Protein AF-A0A2E8CQX5-F1 (afdb_monomer_lite)

Sequence (97 aa):
MYIVGREAIRQNLPDMPDWAFPVLIAFGVLNLVCAIALFKWKKWGFWGFTFSACIVLVVNLAIGLSPAQAFGGLIGVAILYGVLQIGRTNKGWPQLE

Foldseek 3Di:
DCPPCPVVCCVVPVPDDPVVVVVVVVVVVLLVVLVVCVVVLAPVSLVSLVVVLVVQLVVCVVVVHDVVVSCPSVVVSVVVQVQQCPDPPPRSVVSRD

pLDDT: mean 76.53, std 9.44, range [46.56, 88.06]

Radius of gyration: 16.41 Å; chains: 1; bounding box: 32×23×49 Å

Secondary structure (DSSP, 8-state):
--SSSHHHHHHH-TT--TTHHHHHHHHHHHHHHHHHHHHTT-HHHHHHHHHHHHHHHHHHHHHT--HHHHTHHHHHHHHHHHHHH--SSS-HHHH--

Structure (mmCIF, N/CA/C/O backbone):
data_AF-A0A2E8CQX5-F1
#
_entry.id   AF-A0A2E8CQX5-F1
#
loop_
_atom_site.group_PDB
_atom_site.id
_atom_site.type_symbol
_atom_site.label_atom_id
_atom_site.label_alt_id
_atom_site.label_comp_id
_atom_site.label_asym_id
_atom_site.label_entity_id
_atom_site.label_seq_id
_atom_site.pdbx_PDB_ins_code
_atom_site.Cartn_x
_atom_site.Cartn_y
_atom_site.Cartn_z
_atom_site.occupancy
_atom_site.B_iso_or_equiv
_atom_site.auth_seq_id
_atom_site.auth_comp_id
_atom_site.auth_asym_id
_atom_site.auth_atom_id
_atom_site.pdbx_PDB_model_num
ATOM 1 N N . MET A 1 1 ? -14.399 8.416 -20.109 1.00 46.56 1 MET A N 1
ATOM 2 C CA . MET A 1 1 ? -13.446 8.722 -19.016 1.00 46.56 1 MET A CA 1
ATOM 3 C C . MET A 1 1 ? -12.016 8.277 -19.377 1.00 46.56 1 MET A C 1
ATOM 5 O O . MET A 1 1 ? -11.339 7.685 -18.559 1.00 46.56 1 MET A O 1
ATOM 9 N N . TYR A 1 2 ? -11.553 8.549 -20.607 1.00 50.66 2 TYR A N 1
ATOM 10 C CA . TYR A 1 2 ? -10.214 8.171 -21.116 1.00 50.66 2 TYR A CA 1
ATOM 11 C C . TYR A 1 2 ? -9.342 9.400 -21.456 1.00 50.66 2 TYR A C 1
ATOM 13 O O . TYR A 1 2 ? -8.246 9.266 -21.991 1.00 50.66 2 TYR A O 1
ATOM 21 N N . ILE A 1 3 ? -9.853 10.612 -21.201 1.00 63.06 3 ILE A N 1
ATOM 22 C CA . ILE A 1 3 ? -9.336 11.850 -21.811 1.00 63.06 3 ILE A CA 1
ATOM 23 C C . ILE A 1 3 ? -8.641 12.753 -20.783 1.00 63.06 3 ILE A C 1
ATOM 25 O O . ILE A 1 3 ? -7.684 13.444 -21.112 1.00 63.06 3 ILE A O 1
ATOM 29 N N . VAL A 1 4 ? -9.045 12.698 -19.512 1.00 60.41 4 VAL A N 1
ATOM 30 C CA . VAL A 1 4 ? -8.466 13.542 -18.459 1.00 60.41 4 VAL A CA 1
ATOM 31 C C . VAL A 1 4 ? -7.281 12.801 -17.834 1.00 60.41 4 VAL A C 1
ATOM 33 O O . VAL A 1 4 ? -7.473 11.906 -17.020 1.00 60.41 4 VAL A O 1
ATOM 36 N N . GLY A 1 5 ? -6.061 13.124 -18.276 1.00 63.94 5 GLY A N 1
ATOM 37 C CA . GLY A 1 5 ? -4.806 12.630 -17.686 1.00 63.94 5 GLY A CA 1
ATOM 38 C C . GLY A 1 5 ? -3.929 11.762 -18.595 1.00 63.94 5 GLY A C 1
ATOM 39 O O . GLY A 1 5 ? -2.739 11.623 -18.316 1.00 63.94 5 GLY A O 1
ATOM 40 N N . ARG A 1 6 ? -4.453 11.244 -19.721 1.00 57.38 6 ARG A N 1
ATOM 41 C CA . ARG A 1 6 ? -3.648 10.432 -20.661 1.00 57.38 6 ARG A CA 1
ATOM 42 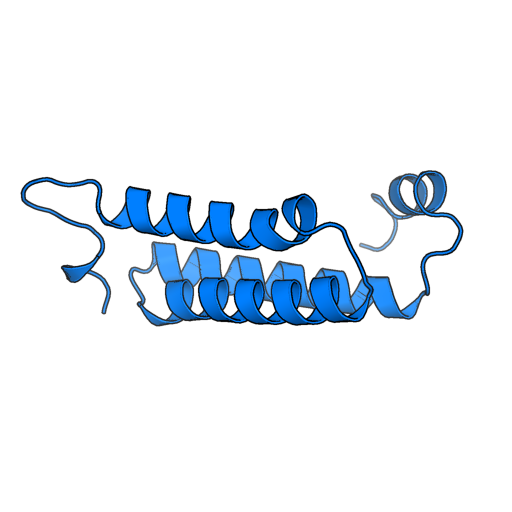C C . ARG A 1 6 ? -2.445 11.208 -21.209 1.00 57.38 6 ARG A C 1
ATOM 44 O O . ARG A 1 6 ? -1.379 10.639 -21.408 1.00 57.38 6 ARG A O 1
ATOM 51 N N . GLU A 1 7 ? -2.630 12.507 -21.448 1.00 61.72 7 GLU A N 1
ATOM 52 C CA . GLU A 1 7 ? -1.614 13.364 -22.068 1.00 61.72 7 GLU A CA 1
ATOM 53 C C . GLU A 1 7 ? -0.544 13.779 -21.057 1.00 61.72 7 GLU A C 1
ATOM 55 O O . GLU A 1 7 ? 0.636 13.759 -21.386 1.00 61.72 7 GLU A O 1
ATOM 60 N N . ALA A 1 8 ? -0.932 14.012 -19.798 1.00 64.38 8 ALA A N 1
ATOM 61 C CA . ALA A 1 8 ? 0.006 14.272 -18.708 1.00 64.38 8 ALA A CA 1
ATOM 62 C C . ALA A 1 8 ? 0.885 13.046 -18.386 1.00 64.38 8 ALA A C 1
ATOM 64 O O . ALA A 1 8 ? 2.076 13.196 -18.120 1.00 64.38 8 ALA A O 1
ATOM 65 N N . ILE A 1 9 ? 0.325 11.829 -18.448 1.00 59.59 9 ILE A N 1
ATOM 66 C CA . ILE A 1 9 ? 1.084 10.588 -18.216 1.00 59.59 9 ILE A CA 1
ATOM 67 C C . ILE A 1 9 ? 2.000 10.277 -19.409 1.00 59.59 9 ILE A C 1
ATOM 69 O O . ILE A 1 9 ? 3.178 10.003 -19.197 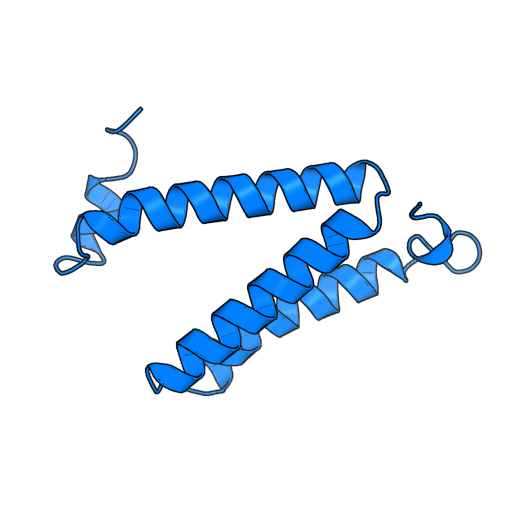1.00 59.59 9 ILE A O 1
ATOM 73 N N . ARG A 1 10 ? 1.520 10.398 -20.660 1.00 60.84 10 ARG A N 1
ATOM 74 C CA . ARG A 1 10 ? 2.360 10.191 -21.860 1.00 60.84 10 ARG A CA 1
ATOM 75 C C . ARG A 1 10 ? 3.496 11.209 -21.994 1.00 60.84 10 ARG A C 1
ATOM 77 O O . ARG A 1 10 ? 4.552 10.848 -22.496 1.00 60.84 10 ARG A O 1
ATOM 84 N N . GLN A 1 11 ? 3.308 12.452 -21.544 1.00 64.00 11 GLN A N 1
ATOM 85 C CA . GLN A 1 11 ? 4.372 13.465 -21.562 1.00 64.00 11 GLN A CA 1
ATOM 86 C C . GLN A 1 11 ? 5.522 13.148 -20.598 1.00 64.00 11 GLN A C 1
ATOM 88 O O . GLN A 1 11 ? 6.662 13.487 -20.895 1.00 64.00 11 GLN A O 1
ATOM 93 N N . ASN A 1 12 ? 5.240 12.498 -19.465 1.00 61.84 12 ASN A N 1
ATOM 94 C CA . ASN A 1 12 ? 6.264 12.135 -18.480 1.00 61.84 12 ASN A CA 1
ATOM 95 C C . ASN A 1 12 ? 6.836 10.722 -18.703 1.00 61.84 12 ASN A C 1
ATOM 97 O O . ASN A 1 12 ? 7.931 10.428 -18.231 1.00 61.84 12 ASN A O 1
ATOM 101 N N . LEU A 1 13 ? 6.111 9.846 -19.409 1.00 62.59 13 LEU A N 1
ATOM 102 C CA . LEU A 1 13 ? 6.475 8.447 -19.661 1.00 62.59 13 LEU A CA 1
ATOM 103 C C . LEU A 1 13 ? 6.145 8.064 -21.123 1.00 62.59 13 LEU A C 1
ATOM 105 O O . LEU A 1 13 ? 5.123 7.418 -21.375 1.00 62.59 13 LEU A O 1
ATOM 109 N N . PRO A 1 14 ? 6.980 8.476 -22.097 1.00 60.72 14 PRO A N 1
ATOM 110 C CA . PRO A 1 14 ? 6.707 8.297 -23.528 1.00 60.72 14 PRO A CA 1
ATOM 111 C C . PRO A 1 14 ? 6.727 6.833 -24.003 1.00 60.72 14 PRO A C 1
ATOM 113 O O . PRO A 1 14 ? 6.054 6.518 -24.979 1.00 60.72 14 PRO A O 1
ATOM 116 N N . ASP A 1 15 ? 7.423 5.939 -23.291 1.00 65.94 15 ASP A N 1
ATOM 117 C CA . ASP A 1 15 ? 7.568 4.508 -23.626 1.00 65.94 15 ASP A CA 1
ATOM 118 C C . ASP A 1 15 ? 6.628 3.576 -22.835 1.00 65.94 15 ASP A C 1
ATOM 120 O O . ASP A 1 15 ? 6.830 2.361 -22.786 1.00 65.94 15 ASP A O 1
ATOM 124 N N . MET A 1 16 ? 5.600 4.108 -22.161 1.00 63.56 16 MET A N 1
ATOM 125 C CA . MET A 1 16 ? 4.739 3.262 -21.331 1.00 63.56 16 MET A CA 1
ATOM 126 C C . MET A 1 16 ? 3.857 2.341 -22.199 1.00 63.56 16 MET A C 1
ATOM 128 O O . MET A 1 16 ? 3.055 2.847 -22.988 1.00 63.56 16 MET A O 1
ATOM 132 N N . PRO A 1 17 ? 3.935 1.005 -22.036 1.00 71.94 17 PRO A N 1
ATOM 133 C CA . PRO A 1 17 ? 3.140 0.076 -22.832 1.00 71.94 17 PRO A CA 1
ATOM 134 C C . PRO A 1 17 ? 1.638 0.264 -22.604 1.00 71.94 17 PRO A C 1
ATOM 136 O O . PRO A 1 17 ? 1.197 0.440 -21.466 1.00 71.94 17 PRO A O 1
ATOM 139 N N . ASP A 1 18 ? 0.824 0.130 -23.654 1.00 74.19 18 ASP A N 1
ATOM 140 C CA . ASP A 1 18 ? -0.630 0.335 -23.551 1.00 74.19 18 ASP A CA 1
ATOM 141 C C . ASP A 1 18 ? -1.315 -0.653 -22.578 1.00 74.19 18 ASP A C 1
ATOM 143 O O . ASP A 1 18 ? -2.365 -0.343 -22.015 1.00 74.19 18 ASP A O 1
ATOM 147 N N . TRP A 1 19 ? -0.699 -1.812 -22.300 1.00 74.69 19 TRP A N 1
ATOM 148 C CA . TRP A 1 19 ? -1.180 -2.775 -21.299 1.00 74.69 19 TRP A CA 1
ATOM 149 C C . TRP A 1 19 ? -0.988 -2.306 -19.850 1.00 74.69 19 TRP A C 1
ATOM 151 O O . TRP A 1 19 ? -1.696 -2.773 -18.958 1.00 74.69 19 TRP A O 1
ATOM 161 N N . ALA A 1 20 ? -0.070 -1.373 -19.587 1.00 73.44 20 ALA A N 1
ATOM 162 C CA . ALA A 1 20 ? 0.213 -0.902 -18.233 1.00 73.44 20 ALA A CA 1
ATOM 163 C C . ALA A 1 20 ? -0.937 -0.050 -17.671 1.00 73.44 20 ALA A C 1
ATOM 165 O O . ALA A 1 20 ? -1.229 -0.103 -16.477 1.00 73.44 20 ALA A O 1
ATOM 166 N N . PHE A 1 21 ? -1.646 0.687 -18.532 1.00 73.75 21 PHE A N 1
ATOM 167 C CA . PHE A 1 21 ? -2.791 1.513 -18.143 1.00 73.75 21 PHE A CA 1
ATOM 168 C C . PHE A 1 21 ? -3.938 0.726 -17.484 1.00 73.75 21 PHE A C 1
ATOM 170 O O . PHE A 1 21 ? -4.309 1.072 -16.359 1.00 73.75 21 PHE A O 1
ATOM 177 N N . PRO A 1 22 ? -4.515 -0.322 -18.106 1.00 79.06 22 PRO A N 1
ATOM 178 C CA . PRO A 1 22 ? -5.586 -1.092 -17.476 1.00 79.06 22 PRO A CA 1
ATOM 179 C C . PRO A 1 22 ? -5.124 -1.794 -16.193 1.00 79.06 22 PRO A C 1
ATOM 181 O O . PRO A 1 22 ? -5.902 -1.882 -15.245 1.00 79.06 22 PRO A O 1
ATOM 184 N N . VAL A 1 23 ? -3.859 -2.226 -16.119 1.00 79.88 23 VAL A N 1
ATOM 185 C CA . VAL A 1 23 ? -3.285 -2.824 -14.902 1.00 79.88 23 VAL A CA 1
ATOM 186 C C . VAL A 1 23 ? -3.218 -1.804 -13.764 1.00 79.88 23 VAL A C 1
ATOM 188 O O . VAL A 1 23 ? -3.660 -2.107 -12.658 1.00 79.88 23 VAL A O 1
ATOM 191 N N . LEU A 1 24 ? -2.738 -0.583 -14.027 1.00 77.12 24 LEU A N 1
ATOM 192 C CA . LEU A 1 24 ? -2.702 0.503 -13.041 1.00 77.12 24 LEU A CA 1
ATOM 193 C C . LEU A 1 24 ? -4.102 0.878 -12.550 1.00 77.12 24 LEU A C 1
ATOM 195 O O . LEU A 1 24 ? -4.301 1.074 -11.352 1.00 77.12 24 LEU A O 1
ATOM 199 N N . ILE A 1 25 ? -5.082 0.936 -13.455 1.00 80.25 25 ILE A N 1
ATOM 200 C CA . ILE A 1 25 ? -6.480 1.196 -13.095 1.00 80.25 25 ILE A CA 1
ATOM 201 C C . ILE A 1 25 ? -7.012 0.078 -12.194 1.00 80.25 25 ILE A C 1
ATOM 203 O O . ILE A 1 25 ? -7.585 0.367 -11.145 1.00 80.25 25 ILE A O 1
ATOM 207 N N . ALA A 1 26 ? -6.789 -1.189 -12.556 1.00 84.25 26 ALA A N 1
ATOM 208 C CA . ALA A 1 26 ? -7.210 -2.328 -11.746 1.00 84.25 26 ALA A CA 1
ATOM 209 C C . ALA A 1 26 ? -6.566 -2.302 -10.350 1.00 84.25 26 ALA A C 1
ATOM 211 O O . ALA A 1 26 ? -7.260 -2.470 -9.347 1.00 84.25 26 ALA A O 1
ATOM 212 N N . PHE A 1 27 ? -5.265 -2.007 -10.270 1.00 81.38 27 PHE A N 1
ATOM 213 C CA . PHE A 1 27 ? -4.553 -1.848 -9.002 1.00 81.38 27 PHE A CA 1
ATOM 214 C C . PHE A 1 27 ? -5.092 -0.676 -8.175 1.00 81.38 27 PHE A C 1
ATOM 216 O O . PHE A 1 27 ? -5.227 -0.797 -6.958 1.00 81.38 27 PHE A O 1
ATOM 223 N N . GLY A 1 28 ? -5.436 0.442 -8.818 1.00 81.56 28 GLY A N 1
ATOM 224 C CA . GLY A 1 28 ? -6.051 1.598 -8.168 1.00 81.56 28 GLY A CA 1
ATOM 225 C C . GLY A 1 28 ? -7.424 1.272 -7.581 1.00 81.56 28 GLY A C 1
ATOM 226 O O . GLY A 1 28 ? -7.691 1.597 -6.425 1.00 81.56 28 GLY A O 1
ATOM 227 N N . VAL A 1 29 ? -8.270 0.561 -8.332 1.00 87.12 29 VAL A N 1
ATOM 228 C CA . VAL A 1 29 ? -9.578 0.091 -7.847 1.00 87.12 29 VAL A CA 1
ATOM 229 C C . VAL A 1 29 ? -9.406 -0.899 -6.695 1.00 87.12 29 VAL A C 1
ATOM 231 O O . VAL A 1 29 ? -10.101 -0.777 -5.690 1.00 87.12 29 VAL A O 1
ATOM 234 N N . LEU A 1 30 ? -8.455 -1.833 -6.787 1.00 86.88 30 LEU A N 1
ATOM 235 C CA . LEU A 1 30 ? -8.157 -2.778 -5.708 1.00 86.88 30 LEU A CA 1
ATOM 236 C C . LEU A 1 30 ? -7.725 -2.043 -4.434 1.00 86.88 30 LEU A C 1
ATOM 238 O O . LEU A 1 30 ? -8.276 -2.303 -3.366 1.00 86.88 30 LEU A O 1
ATOM 242 N N . ASN A 1 31 ? -6.808 -1.079 -4.544 1.00 83.06 31 ASN A N 1
ATOM 243 C CA . ASN A 1 31 ? -6.375 -0.262 -3.406 1.00 83.06 31 ASN A CA 1
ATOM 244 C C . ASN A 1 31 ? -7.542 0.528 -2.802 1.00 83.06 31 ASN A C 1
ATOM 246 O O . ASN A 1 31 ? -7.658 0.606 -1.580 1.00 83.06 31 ASN A O 1
ATOM 250 N N . LEU A 1 32 ? -8.440 1.064 -3.632 1.00 85.06 32 LEU A N 1
ATOM 251 C CA . LEU A 1 32 ? -9.640 1.751 -3.160 1.00 85.06 32 LEU A CA 1
ATOM 252 C C . LEU A 1 32 ? -10.575 0.800 -2.399 1.00 85.06 32 LEU A C 1
ATOM 254 O O . LEU A 1 32 ? -11.064 1.151 -1.328 1.00 85.06 32 LEU A O 1
ATOM 258 N N . VAL A 1 33 ? -10.792 -0.417 -2.904 1.00 88.06 33 VAL A N 1
ATOM 259 C CA . VAL A 1 33 ? -11.587 -1.448 -2.217 1.00 88.06 33 VAL A CA 1
ATOM 260 C C . VAL A 1 33 ? -10.946 -1.827 -0.882 1.00 88.06 33 VAL A C 1
ATOM 262 O O . VAL A 1 33 ? -11.647 -1.895 0.128 1.00 88.06 33 VAL A O 1
ATOM 265 N N . CYS A 1 34 ? -9.624 -2.007 -0.840 1.00 83.56 34 CYS A N 1
ATOM 266 C CA . CYS A 1 34 ? -8.886 -2.254 0.398 1.00 83.56 34 CYS A CA 1
ATOM 267 C C . CYS A 1 34 ? -9.019 -1.088 1.387 1.00 83.56 34 CYS A C 1
ATOM 269 O O . CYS A 1 34 ? -9.241 -1.330 2.573 1.00 83.56 34 CYS A O 1
ATOM 271 N N . ALA A 1 35 ? -8.963 0.163 0.913 1.00 83.25 35 ALA A N 1
ATOM 272 C CA . ALA A 1 35 ? -9.176 1.350 1.740 1.00 83.25 35 ALA A CA 1
ATOM 273 C C . ALA A 1 35 ? -10.591 1.371 2.328 1.00 83.25 35 ALA A C 1
ATOM 275 O O . ALA A 1 35 ? -10.754 1.520 3.536 1.00 83.25 35 ALA A O 1
ATOM 276 N N . ILE A 1 36 ? -11.620 1.157 1.501 1.00 86.88 36 ILE A N 1
ATOM 277 C CA . ILE A 1 36 ? -13.017 1.104 1.951 1.00 86.88 36 ILE A CA 1
ATOM 278 C C . ILE A 1 36 ? -13.209 -0.022 2.973 1.00 86.88 36 ILE A C 1
ATOM 280 O O . ILE A 1 36 ? -13.847 0.185 4.002 1.00 86.88 36 ILE A O 1
ATOM 284 N N . ALA A 1 37 ? -12.638 -1.203 2.731 1.00 84.69 37 ALA A N 1
ATOM 285 C CA . ALA A 1 37 ? -12.704 -2.327 3.661 1.00 84.69 37 ALA A CA 1
ATOM 286 C C . ALA A 1 37 ? -12.042 -1.998 5.009 1.00 84.69 37 ALA A C 1
ATOM 288 O O . ALA A 1 37 ? -12.594 -2.342 6.055 1.00 84.69 37 ALA A O 1
ATOM 289 N N . LEU A 1 38 ? -10.915 -1.281 4.994 1.00 82.31 38 LEU A N 1
ATOM 290 C CA . LEU A 1 38 ? -10.249 -0.800 6.202 1.00 82.31 38 LEU A CA 1
ATOM 291 C C . LEU A 1 38 ? -11.120 0.211 6.967 1.00 82.31 38 LEU A C 1
ATOM 293 O O . LEU A 1 38 ? -11.266 0.087 8.179 1.00 82.31 38 LEU A O 1
ATOM 297 N N . PHE A 1 39 ? -11.765 1.153 6.267 1.00 81.38 39 PHE A N 1
ATOM 298 C CA . PHE A 1 39 ? -12.737 2.082 6.866 1.00 81.38 39 PHE A CA 1
ATOM 299 C C . PHE A 1 39 ? -13.973 1.369 7.428 1.00 81.38 39 PHE A C 1
ATOM 301 O O . PHE A 1 39 ? -14.560 1.821 8.409 1.00 81.38 39 PHE A O 1
ATOM 308 N N . LYS A 1 40 ? -14.355 0.233 6.839 1.00 83.25 40 LYS A N 1
ATOM 309 C CA . LYS A 1 40 ? -15.395 -0.664 7.360 1.00 83.25 40 LYS A CA 1
ATOM 310 C C . LYS A 1 40 ? -14.875 -1.643 8.417 1.00 83.25 40 LYS A C 1
ATOM 312 O O . LYS A 1 40 ? -15.572 -2.612 8.712 1.00 83.25 40 LYS A O 1
ATOM 317 N N . TRP A 1 41 ? -13.685 -1.406 8.971 1.00 80.81 41 TRP A N 1
ATOM 318 C CA . TRP A 1 41 ? -13.103 -2.203 10.050 1.00 80.81 41 TRP A CA 1
ATOM 319 C C . TRP A 1 41 ? -12.915 -3.685 9.696 1.00 80.81 41 TRP A C 1
ATOM 321 O O . TRP A 1 41 ? -12.967 -4.546 10.563 1.00 80.81 41 TRP A O 1
ATOM 331 N N . LYS A 1 42 ? -12.669 -4.016 8.423 1.00 82.06 42 LYS A N 1
ATOM 332 C CA . LYS A 1 42 ? -12.392 -5.396 7.993 1.00 82.06 42 LYS A CA 1
ATOM 333 C C . LYS A 1 42 ? -10.894 -5.663 7.919 1.00 82.06 42 LYS A C 1
ATOM 335 O O . LYS A 1 42 ? -10.18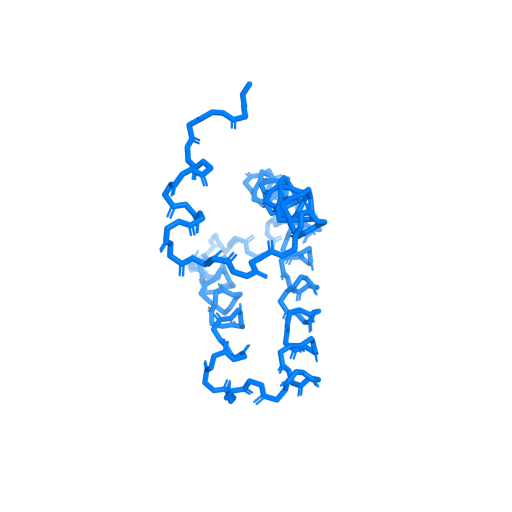4 -5.009 7.150 1.00 82.06 42 LYS A O 1
ATOM 340 N N . LYS A 1 43 ? -10.413 -6.687 8.638 1.00 80.31 43 LYS A N 1
ATOM 341 C CA . LYS A 1 43 ? -8.984 -7.071 8.650 1.00 80.31 43 LYS A CA 1
ATOM 342 C C . LYS A 1 43 ? -8.442 -7.382 7.258 1.00 80.31 43 LYS A C 1
ATOM 344 O O . LYS A 1 43 ? -7.281 -7.101 6.966 1.00 80.31 43 LYS A O 1
ATOM 349 N N . TRP A 1 44 ? -9.278 -7.934 6.378 1.00 82.81 44 TRP A N 1
ATOM 350 C CA . TRP A 1 44 ? -8.865 -8.308 5.025 1.00 82.81 44 TRP A CA 1
ATOM 351 C C . TRP A 1 44 ? -8.433 -7.103 4.171 1.00 82.81 44 TRP A C 1
ATOM 353 O O . TRP A 1 44 ? -7.569 -7.248 3.311 1.00 82.81 44 TRP A O 1
ATOM 363 N N . GLY A 1 45 ? -8.946 -5.897 4.455 1.00 83.62 45 GLY A N 1
ATOM 364 C CA . GLY A 1 45 ? -8.498 -4.665 3.796 1.00 83.62 45 GLY A CA 1
ATOM 365 C C . GLY A 1 45 ? -7.025 -4.355 4.075 1.00 83.62 45 GLY A C 1
ATOM 366 O O . GLY A 1 45 ? -6.270 -4.064 3.150 1.00 83.62 45 GLY A O 1
ATOM 367 N N . PHE A 1 46 ? -6.591 -4.511 5.331 1.00 84.88 46 PHE A N 1
ATOM 368 C CA . PHE A 1 46 ? -5.183 -4.368 5.714 1.00 84.88 46 PHE A CA 1
ATOM 369 C C . PHE A 1 46 ? -4.305 -5.435 5.050 1.00 84.88 46 PHE A C 1
ATOM 371 O O . PHE A 1 46 ? -3.269 -5.115 4.471 1.00 84.88 46 PHE A O 1
ATOM 378 N N . TRP A 1 47 ? -4.737 -6.700 5.078 1.00 83.31 47 TRP A N 1
ATOM 379 C CA . TRP A 1 47 ? -4.010 -7.791 4.422 1.00 83.31 47 TRP A CA 1
ATOM 380 C C . TRP A 1 47 ? -3.883 -7.587 2.908 1.00 83.31 47 TRP A C 1
ATOM 382 O O . TRP A 1 47 ? -2.837 -7.907 2.350 1.00 83.31 47 TRP A O 1
ATOM 392 N N . GLY A 1 48 ? -4.887 -6.992 2.258 1.00 85.00 48 GLY A N 1
ATOM 393 C CA . GLY A 1 48 ? -4.823 -6.613 0.846 1.00 85.00 48 GLY A CA 1
ATOM 394 C C . GLY A 1 48 ? -3.738 -5.572 0.547 1.00 85.00 48 GLY A C 1
ATOM 395 O O . GLY A 1 48 ? -2.993 -5.731 -0.423 1.00 85.00 48 GLY A O 1
ATOM 396 N N . PHE A 1 49 ? -3.576 -4.557 1.405 1.00 83.31 49 PHE A N 1
ATOM 397 C CA . PHE A 1 49 ? -2.473 -3.592 1.285 1.00 83.31 49 PHE A CA 1
ATOM 398 C C . PHE A 1 49 ? -1.109 -4.246 1.506 1.00 83.31 49 PHE A C 1
ATOM 400 O O . PHE A 1 49 ? -0.193 -4.025 0.716 1.00 83.31 49 PHE A O 1
ATOM 407 N N . THR A 1 50 ? -0.980 -5.090 2.532 1.00 86.00 50 THR A N 1
ATOM 408 C CA . THR A 1 50 ? 0.265 -5.817 2.816 1.00 86.00 50 THR A CA 1
ATOM 409 C C . THR A 1 50 ? 0.655 -6.729 1.656 1.00 86.00 50 THR A C 1
ATOM 411 O O . THR A 1 50 ? 1.795 -6.697 1.202 1.00 86.00 50 THR A O 1
ATOM 414 N N . PHE A 1 51 ? -0.294 -7.499 1.120 1.00 88.00 51 PHE A N 1
ATOM 415 C CA . PHE A 1 51 ? -0.056 -8.384 -0.018 1.00 88.00 51 PHE A CA 1
ATOM 416 C C . PHE A 1 51 ? 0.339 -7.605 -1.277 1.00 88.00 51 PHE A C 1
ATOM 418 O O . PHE A 1 51 ? 1.305 -7.963 -1.950 1.00 88.00 51 PHE A O 1
ATOM 425 N N . SER A 1 52 ? -0.346 -6.492 -1.551 1.00 84.69 52 SER A N 1
ATOM 426 C CA . SER A 1 52 ? -0.004 -5.601 -2.664 1.00 84.69 52 SER A CA 1
ATOM 427 C C . SER A 1 52 ? 1.411 -5.033 -2.517 1.00 84.69 52 SER A C 1
ATOM 429 O O . SER A 1 52 ? 2.176 -5.044 -3.479 1.00 84.69 52 SER A O 1
ATOM 431 N N . ALA A 1 53 ? 1.801 -4.603 -1.312 1.00 84.38 53 ALA A N 1
ATOM 432 C CA . ALA A 1 53 ? 3.148 -4.110 -1.035 1.00 84.38 53 ALA A CA 1
ATOM 433 C C . ALA A 1 53 ? 4.218 -5.204 -1.199 1.00 84.38 53 ALA A C 1
ATOM 435 O O . ALA A 1 53 ? 5.277 -4.934 -1.764 1.00 84.38 53 ALA A O 1
ATOM 436 N N . CYS A 1 54 ? 3.938 -6.441 -0.775 1.00 86.25 54 CYS A N 1
ATOM 437 C CA . CYS A 1 54 ? 4.821 -7.587 -1.002 1.00 86.25 54 CYS A CA 1
ATOM 438 C C . CYS A 1 54 ? 5.015 -7.876 -2.497 1.00 86.25 54 CYS A C 1
ATOM 440 O O . CYS A 1 54 ? 6.151 -8.051 -2.931 1.00 86.25 54 CYS A O 1
ATOM 442 N N . ILE A 1 55 ? 3.938 -7.888 -3.292 1.00 85.69 55 ILE A N 1
ATOM 443 C CA . ILE A 1 55 ? 4.030 -8.091 -4.746 1.00 85.69 55 ILE A CA 1
ATOM 444 C C . ILE A 1 55 ? 4.882 -6.996 -5.379 1.00 85.69 55 ILE A C 1
ATOM 446 O O . ILE A 1 55 ? 5.810 -7.296 -6.125 1.00 85.69 55 ILE A O 1
ATOM 450 N N . VAL A 1 56 ? 4.594 -5.733 -5.060 1.00 82.88 56 VAL A N 1
ATOM 451 C CA . VAL A 1 56 ? 5.335 -4.588 -5.602 1.00 82.88 56 VAL A CA 1
ATOM 452 C C . VAL A 1 56 ? 6.814 -4.669 -5.228 1.00 82.88 56 VAL A C 1
ATOM 454 O O . VAL A 1 56 ? 7.665 -4.411 -6.071 1.00 82.88 56 VAL A O 1
ATOM 457 N N . LEU A 1 57 ? 7.143 -5.089 -4.007 1.00 84.12 57 LEU A N 1
ATOM 458 C CA . LEU A 1 57 ? 8.527 -5.286 -3.583 1.00 84.12 57 LEU A CA 1
ATOM 459 C C . LEU A 1 57 ? 9.228 -6.389 -4.387 1.00 84.12 57 LEU A C 1
ATOM 461 O O . LEU A 1 57 ? 10.351 -6.177 -4.840 1.00 84.12 57 LEU A O 1
ATOM 465 N N . VAL A 1 58 ? 8.577 -7.538 -4.602 1.00 84.56 58 VAL A N 1
ATOM 466 C CA . VAL A 1 58 ? 9.138 -8.641 -5.404 1.00 84.56 58 VAL A CA 1
ATOM 467 C C . VAL A 1 58 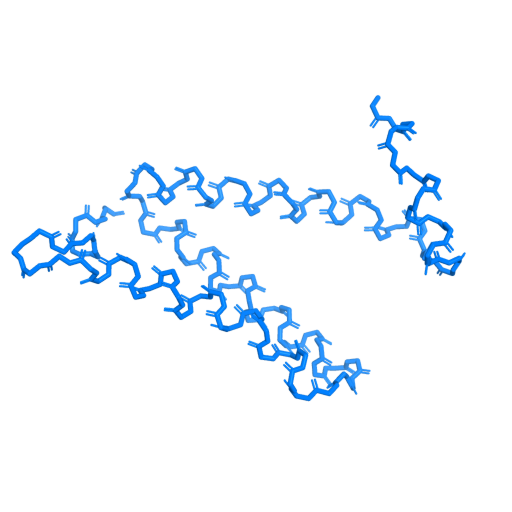? 9.353 -8.206 -6.851 1.00 84.56 58 VAL A C 1
ATOM 469 O O . VAL A 1 58 ? 10.418 -8.452 -7.412 1.00 84.56 58 VAL A O 1
ATOM 472 N N . VAL A 1 59 ? 8.377 -7.513 -7.439 1.00 81.69 59 VAL A N 1
ATOM 473 C CA . VAL A 1 59 ? 8.467 -6.976 -8.802 1.00 81.69 59 VAL A CA 1
ATOM 474 C C . VAL A 1 59 ? 9.594 -5.945 -8.905 1.00 81.69 59 VAL A C 1
ATOM 476 O O . VAL A 1 59 ? 10.419 -6.034 -9.809 1.00 81.69 59 VAL A O 1
ATOM 479 N N . ASN A 1 60 ? 9.691 -5.013 -7.955 1.00 82.38 60 ASN A N 1
ATOM 480 C CA . ASN A 1 60 ? 10.740 -3.994 -7.945 1.00 82.38 60 ASN A CA 1
ATOM 481 C C . ASN A 1 60 ? 12.138 -4.616 -7.813 1.00 82.38 60 ASN A C 1
ATOM 483 O O . ASN A 1 60 ? 13.049 -4.225 -8.541 1.00 82.38 60 ASN A O 1
ATOM 487 N N . LEU A 1 61 ? 12.307 -5.616 -6.940 1.00 81.94 61 LEU A N 1
ATOM 488 C CA . LEU A 1 61 ? 13.568 -6.352 -6.816 1.00 81.94 61 LEU A CA 1
ATOM 489 C C . LEU A 1 61 ? 13.909 -7.127 -8.094 1.00 81.94 61 LEU A C 1
ATOM 491 O O . LEU A 1 61 ? 15.065 -7.123 -8.508 1.00 81.94 61 LEU A O 1
ATOM 495 N N . ALA A 1 62 ? 12.921 -7.748 -8.743 1.00 79.94 62 ALA A N 1
ATOM 496 C CA . ALA A 1 62 ? 13.120 -8.483 -9.992 1.00 79.94 62 ALA A CA 1
ATOM 497 C C . ALA A 1 62 ? 13.523 -7.573 -11.168 1.00 79.94 62 ALA A C 1
ATOM 499 O O . ALA A 1 62 ? 14.279 -7.997 -12.037 1.00 79.94 62 ALA A O 1
ATOM 500 N N . ILE A 1 63 ? 13.051 -6.322 -11.184 1.00 78.56 63 ILE A N 1
ATOM 501 C CA . ILE A 1 63 ? 13.390 -5.313 -12.205 1.00 78.56 63 ILE A CA 1
ATOM 502 C C . ILE A 1 63 ? 14.741 -4.627 -11.901 1.00 78.56 63 ILE A C 1
ATOM 504 O O . ILE A 1 63 ? 15.272 -3.895 -12.732 1.00 78.56 63 ILE A O 1
ATOM 508 N N . GLY A 1 64 ? 15.340 -4.878 -10.730 1.00 76.12 64 GLY A N 1
ATOM 509 C CA . GLY A 1 64 ? 16.613 -4.272 -10.327 1.00 76.12 64 GLY A CA 1
ATOM 510 C C . GLY A 1 64 ? 16.483 -2.821 -9.852 1.00 76.12 64 GLY A C 1
ATOM 511 O O . GLY A 1 64 ? 17.468 -2.081 -9.851 1.00 76.12 64 GLY A O 1
ATOM 512 N N . LEU A 1 65 ? 15.280 -2.397 -9.446 1.00 76.00 65 LEU A N 1
ATOM 513 C CA . LEU A 1 65 ? 15.064 -1.085 -8.834 1.00 76.00 65 LEU A CA 1
ATOM 514 C C . LEU A 1 65 ? 15.825 -0.974 -7.510 1.00 76.00 65 LEU A C 1
ATOM 516 O O . LEU A 1 65 ? 15.948 -1.935 -6.747 1.00 76.00 65 LEU A O 1
ATOM 520 N N . SER A 1 66 ? 16.312 0.235 -7.222 1.00 76.75 66 SER A N 1
ATOM 521 C CA . SER A 1 66 ? 17.038 0.518 -5.983 1.00 76.75 66 SER A CA 1
ATOM 522 C C . SER A 1 66 ? 16.225 0.094 -4.743 1.00 76.75 66 SER A C 1
ATOM 524 O O . SER A 1 66 ? 15.011 0.330 -4.694 1.00 76.75 66 SER A O 1
ATOM 526 N N . PRO A 1 67 ? 16.863 -0.477 -3.701 1.00 70.62 67 PRO A N 1
ATOM 527 C CA . PRO A 1 67 ? 16.154 -0.939 -2.508 1.00 70.62 67 PRO A CA 1
ATOM 528 C C . PRO A 1 67 ? 15.304 0.164 -1.868 1.00 70.62 67 PRO A C 1
ATOM 530 O O . PRO A 1 67 ? 14.172 -0.082 -1.467 1.00 70.62 67 PRO A O 1
ATOM 533 N N . ALA A 1 68 ? 15.801 1.406 -1.853 1.00 73.44 68 ALA A N 1
ATOM 534 C CA . ALA A 1 68 ? 15.084 2.560 -1.314 1.00 73.44 68 ALA A CA 1
ATOM 535 C C . ALA A 1 68 ? 13.711 2.786 -1.977 1.00 73.44 68 ALA A C 1
ATOM 537 O O . ALA A 1 68 ? 12.742 3.101 -1.289 1.00 73.44 68 ALA A O 1
ATOM 538 N N . GLN A 1 69 ? 13.603 2.575 -3.293 1.00 68.50 69 GLN A N 1
ATOM 539 C CA . GLN A 1 69 ? 12.334 2.682 -4.019 1.00 68.50 69 GLN A CA 1
ATOM 540 C C . GLN A 1 69 ? 11.444 1.452 -3.791 1.00 68.50 69 GLN A C 1
ATOM 542 O O . GLN A 1 69 ? 10.226 1.589 -3.680 1.00 68.50 69 GLN A O 1
ATOM 547 N N . ALA A 1 70 ? 12.037 0.264 -3.634 1.00 73.12 70 ALA A N 1
ATOM 548 C CA . ALA A 1 70 ? 11.304 -0.958 -3.308 1.00 73.12 70 ALA A CA 1
ATOM 549 C C . ALA A 1 70 ? 10.654 -0.913 -1.909 1.00 73.12 70 ALA A C 1
ATOM 551 O O . ALA A 1 70 ? 9.538 -1.404 -1.731 1.00 73.12 70 ALA A O 1
ATOM 552 N N . PHE A 1 71 ? 11.303 -0.273 -0.929 1.00 78.19 71 PHE A N 1
ATOM 553 C CA . PHE A 1 71 ? 10.779 -0.131 0.435 1.00 78.19 71 PHE A CA 1
ATOM 554 C C . PHE A 1 71 ? 9.671 0.920 0.579 1.00 78.19 71 PHE A C 1
ATOM 556 O O . PHE A 1 71 ? 8.956 0.896 1.581 1.00 78.19 71 PHE A O 1
ATOM 563 N N . GLY A 1 72 ? 9.467 1.804 -0.405 1.00 79.38 72 GLY A N 1
ATOM 564 C CA . GLY A 1 72 ? 8.440 2.851 -0.336 1.00 79.38 72 GLY A CA 1
ATOM 565 C C . GLY A 1 72 ? 7.036 2.305 -0.039 1.00 79.38 72 GLY A C 1
ATOM 566 O O . GLY A 1 72 ? 6.318 2.852 0.797 1.00 79.38 72 GLY A O 1
ATOM 567 N N . GLY A 1 73 ? 6.677 1.165 -0.642 1.00 77.62 73 GLY A N 1
ATOM 568 C CA . GLY A 1 73 ? 5.400 0.489 -0.382 1.00 77.62 73 GLY A CA 1
ATOM 569 C C . GLY A 1 73 ? 5.277 -0.068 1.042 1.00 77.62 73 GLY A C 1
ATOM 570 O O . GLY A 1 73 ? 4.212 0.017 1.652 1.00 77.62 73 GLY A O 1
ATOM 571 N N . LEU A 1 74 ? 6.375 -0.576 1.612 1.00 82.56 74 LEU A N 1
ATOM 572 C CA . LEU A 1 74 ? 6.401 -1.080 2.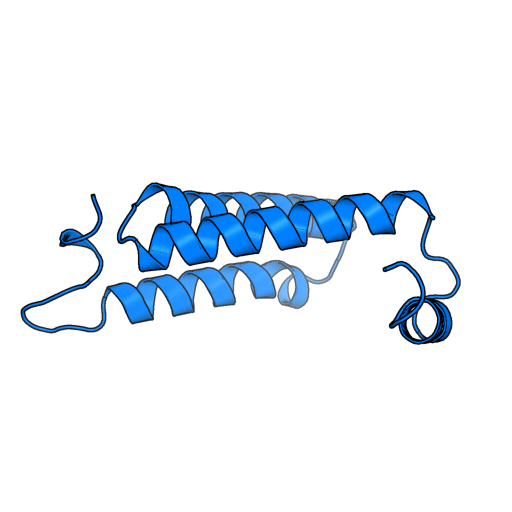989 1.00 82.56 74 LEU A CA 1
ATOM 573 C C . LEU A 1 74 ? 6.280 0.043 4.022 1.00 82.56 74 LEU A C 1
ATOM 575 O O . LEU A 1 74 ? 5.632 -0.148 5.049 1.00 82.56 74 LEU A O 1
ATOM 579 N N . ILE A 1 75 ? 6.840 1.222 3.736 1.00 85.50 75 ILE A N 1
ATOM 580 C CA . ILE A 1 75 ? 6.676 2.406 4.590 1.00 85.50 75 ILE A CA 1
ATOM 581 C C . ILE A 1 75 ? 5.191 2.772 4.701 1.00 85.50 75 ILE A C 1
ATOM 583 O O . ILE A 1 75 ? 4.702 3.015 5.803 1.00 85.50 75 ILE A O 1
ATOM 587 N N . GLY A 1 76 ? 4.450 2.740 3.589 1.00 82.69 76 GLY A N 1
ATOM 588 C CA . GLY A 1 76 ? 3.004 2.979 3.590 1.00 82.69 76 GLY A CA 1
ATOM 589 C C . GLY A 1 76 ? 2.239 2.009 4.497 1.00 82.69 76 GLY A C 1
ATOM 590 O O . GLY A 1 76 ? 1.431 2.441 5.317 1.00 82.69 76 GLY A O 1
ATOM 591 N N . VAL A 1 77 ? 2.542 0.708 4.418 1.00 86.00 77 VAL A N 1
ATOM 592 C CA . VAL A 1 77 ? 1.928 -0.317 5.287 1.00 86.00 77 VAL A CA 1
ATOM 593 C C . VAL A 1 77 ? 2.299 -0.103 6.758 1.00 86.00 77 VAL A C 1
ATOM 595 O O . VAL A 1 77 ? 1.437 -0.217 7.629 1.00 86.00 77 VAL A O 1
ATOM 598 N N . ALA A 1 78 ? 3.553 0.255 7.049 1.00 85.56 78 ALA A N 1
ATOM 599 C CA . ALA A 1 78 ? 4.013 0.531 8.408 1.00 85.56 78 ALA A CA 1
ATOM 600 C C . ALA A 1 78 ? 3.297 1.741 9.031 1.00 85.56 78 ALA A C 1
ATOM 602 O O . ALA A 1 78 ? 2.869 1.675 10.185 1.00 85.56 78 ALA A O 1
ATOM 603 N N . ILE A 1 79 ? 3.106 2.820 8.263 1.00 86.56 79 ILE A N 1
ATOM 604 C CA . ILE A 1 79 ? 2.321 3.989 8.690 1.00 86.56 79 ILE A CA 1
ATOM 605 C C . ILE A 1 79 ? 0.882 3.570 8.987 1.00 86.56 79 ILE A C 1
ATOM 607 O O . ILE A 1 79 ? 0.342 3.905 10.039 1.00 86.56 79 ILE A O 1
ATOM 611 N N . LEU A 1 80 ? 0.271 2.804 8.086 1.00 85.56 80 LEU A N 1
ATOM 612 C CA . LEU A 1 80 ? -1.120 2.374 8.188 1.00 85.56 80 LEU A CA 1
ATOM 613 C C . LEU A 1 80 ? -1.338 1.460 9.410 1.00 85.56 80 LEU A C 1
ATOM 615 O O . LEU A 1 80 ? -2.307 1.635 10.148 1.00 85.56 80 LEU A O 1
ATOM 619 N N . TYR A 1 81 ? -0.385 0.572 9.707 1.00 84.75 81 TYR A N 1
ATOM 620 C CA . TYR A 1 81 ? -0.359 -0.199 10.953 1.00 84.75 81 TYR A CA 1
ATOM 621 C C . TYR A 1 81 ? -0.204 0.696 12.192 1.00 84.75 81 TYR A C 1
ATOM 623 O O . TYR A 1 81 ? -0.924 0.522 13.175 1.00 84.75 81 TYR A O 1
ATOM 631 N N . GLY A 1 82 ? 0.689 1.690 12.143 1.00 84.12 82 GLY A N 1
ATOM 632 C CA . GLY A 1 82 ? 0.869 2.665 13.220 1.00 84.12 82 GLY A CA 1
ATOM 633 C C . GLY A 1 82 ? -0.409 3.449 13.526 1.00 84.12 82 GLY A C 1
ATOM 634 O O . GLY A 1 82 ? -0.767 3.603 14.692 1.00 84.12 82 GLY A O 1
ATOM 635 N N . VAL A 1 83 ? -1.139 3.871 12.491 1.00 84.50 83 VAL A N 1
ATOM 636 C CA . VAL A 1 83 ? -2.443 4.541 12.623 1.00 84.50 83 VAL A CA 1
ATOM 637 C C . VAL A 1 83 ? -3.484 3.611 13.245 1.00 84.50 83 VAL A C 1
ATOM 639 O O . VAL A 1 83 ? -4.210 4.032 14.139 1.00 84.50 83 VAL A O 1
ATOM 642 N N . LEU A 1 84 ? -3.535 2.336 12.851 1.00 82.06 84 LEU A N 1
ATOM 643 C CA . LEU A 1 84 ? -4.435 1.361 13.480 1.00 82.06 84 LEU A CA 1
ATOM 644 C C . LEU A 1 84 ? -4.077 1.078 14.947 1.00 82.06 84 LEU A C 1
ATOM 646 O O . LEU A 1 84 ? -4.948 0.713 15.737 1.00 82.06 84 LEU A O 1
ATOM 650 N N . GLN A 1 85 ? -2.810 1.232 15.324 1.00 81.12 85 GLN A N 1
ATOM 651 C CA . GLN A 1 85 ? -2.344 1.043 16.696 1.00 81.12 85 GLN A CA 1
ATOM 652 C C . GLN A 1 85 ? -2.484 2.315 17.552 1.00 81.12 85 GLN A C 1
ATOM 654 O O . GLN A 1 85 ? -2.360 2.244 18.779 1.00 81.12 85 GLN A O 1
ATOM 659 N N . ILE A 1 86 ? -2.772 3.468 16.936 1.00 78.62 86 ILE A N 1
ATOM 660 C CA . ILE A 1 86 ? -3.078 4.712 17.642 1.00 78.62 86 ILE A CA 1
ATOM 661 C C . ILE A 1 86 ? -4.411 4.551 18.382 1.00 78.62 86 ILE A C 1
ATOM 663 O O . ILE A 1 86 ? -5.472 4.351 17.801 1.00 78.62 86 ILE A O 1
ATOM 667 N N . GLY A 1 87 ? -4.324 4.612 19.708 1.00 63.44 87 GLY A N 1
ATOM 668 C CA . GLY A 1 87 ? -5.438 4.432 20.633 1.00 63.44 87 GLY A CA 1
ATOM 669 C C . GLY A 1 87 ? -4.937 3.715 21.879 1.00 63.44 87 GLY A C 1
ATOM 670 O O . GLY A 1 87 ? -4.553 2.557 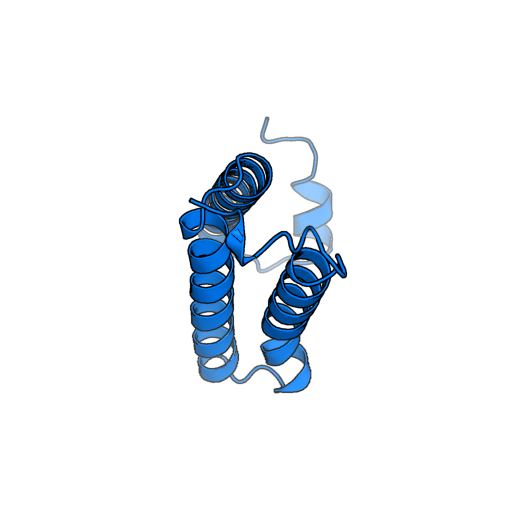21.817 1.00 63.44 87 GLY A O 1
ATOM 671 N N . ARG A 1 88 ? -4.872 4.385 23.035 1.00 62.03 88 ARG A N 1
ATOM 672 C CA . ARG A 1 88 ? -4.408 3.728 24.276 1.00 62.03 88 ARG A CA 1
ATOM 673 C C . ARG A 1 88 ? -5.344 2.584 24.688 1.00 62.03 88 ARG A C 1
ATOM 675 O O . ARG A 1 88 ? -4.880 1.471 24.910 1.00 62.03 88 ARG A O 1
ATOM 682 N N . THR A 1 89 ? -6.641 2.878 24.776 1.00 63.97 89 THR A N 1
ATOM 683 C CA . THR A 1 89 ? -7.709 1.966 25.226 1.00 63.97 89 THR A CA 1
ATOM 684 C C . THR A 1 89 ? -8.597 1.471 24.081 1.00 63.97 89 THR A C 1
ATOM 686 O O . THR A 1 89 ? -9.018 0.322 24.104 1.00 63.97 89 THR A O 1
ATOM 689 N N . ASN A 1 90 ? -8.811 2.290 23.045 1.00 66.00 90 ASN A N 1
ATOM 690 C CA . ASN A 1 90 ? -9.547 1.939 21.823 1.00 66.00 90 ASN A CA 1
ATOM 691 C C . ASN A 1 90 ? -8.582 1.789 20.644 1.00 66.00 90 ASN A C 1
ATOM 693 O O . ASN A 1 90 ? -8.582 2.607 19.728 1.00 66.00 90 ASN A O 1
ATOM 697 N N . LYS A 1 91 ? -7.693 0.793 20.704 1.00 73.50 91 LYS A N 1
ATOM 698 C CA . LYS A 1 91 ? -6.829 0.481 19.558 1.00 73.50 91 LYS A CA 1
ATOM 699 C C . LYS A 1 91 ? -7.704 0.081 18.381 1.00 73.50 91 LYS A C 1
ATOM 701 O O . LYS A 1 91 ? -8.617 -0.726 18.550 1.00 73.50 91 LYS A O 1
ATOM 706 N N . GLY A 1 92 ? -7.370 0.581 17.197 1.00 73.25 92 GLY A N 1
ATOM 707 C CA . GLY A 1 92 ? -8.086 0.211 15.992 1.00 73.25 92 GLY A CA 1
ATOM 708 C C . GLY A 1 92 ? -7.860 -1.263 15.618 1.00 73.25 92 GLY A C 1
ATOM 709 O O . GLY A 1 92 ? -8.786 -2.000 15.303 1.00 73.25 92 GLY A O 1
ATOM 710 N N . TRP A 1 93 ? -6.625 -1.748 15.756 1.00 73.06 93 TRP A N 1
ATOM 711 C CA . TRP A 1 93 ? -6.245 -3.117 15.389 1.00 73.06 93 TRP A CA 1
ATOM 712 C C . TRP A 1 93 ? -7.129 -4.257 15.967 1.00 73.06 93 TRP A C 1
ATOM 714 O O . TRP A 1 93 ? -7.605 -5.088 15.192 1.00 73.06 93 TRP A O 1
ATOM 724 N N . PRO A 1 94 ? -7.393 -4.339 17.289 1.00 73.50 94 PRO A N 1
ATOM 725 C CA . PRO A 1 94 ? -8.243 -5.388 17.865 1.00 73.50 94 PRO A CA 1
ATOM 726 C C . PRO A 1 94 ? -9.734 -5.231 17.541 1.00 73.50 94 PRO A C 1
ATOM 728 O O . PRO A 1 94 ? -10.487 -6.176 17.748 1.00 73.50 94 PRO A O 1
ATOM 731 N N . GLN A 1 95 ? -10.159 -4.059 17.062 1.00 69.38 95 GLN A N 1
ATOM 732 C CA . GLN A 1 95 ? -11.548 -3.782 16.694 1.00 69.38 95 GLN A CA 1
ATOM 733 C C . GLN A 1 95 ? -11.851 -4.123 15.233 1.00 69.38 95 GLN A C 1
ATOM 735 O O . GLN A 1 95 ? -13.020 -4.134 14.856 1.00 69.38 95 GLN A O 1
ATOM 740 N N . LEU A 1 96 ? -10.836 -4.408 14.404 1.00 74.75 96 LEU A N 1
ATOM 741 C CA . LEU A 1 96 ? -11.122 -4.950 13.082 1.00 74.75 96 LEU A CA 1
ATOM 742 C C . LEU A 1 96 ? -11.700 -6.358 13.222 1.00 74.75 96 LEU A C 1
ATOM 744 O O . LEU A 1 96 ? -11.159 -7.186 13.955 1.00 74.75 96 LEU A O 1
ATOM 748 N N . GLU A 1 97 ? -12.769 -6.631 12.485 1.00 59.84 97 GLU A N 1
ATOM 749 C CA . GLU A 1 97 ? -13.362 -7.960 12.325 1.00 59.84 97 GLU A CA 1
ATOM 750 C C . GLU A 1 97 ? -12.559 -8.778 11.311 1.00 59.84 97 GLU A C 1
ATOM 752 O O . GLU A 1 97 ? -12.333 -8.309 10.165 1.00 59.84 97 GLU A O 1
#